Protein AF-A0A7Z9IED5-F1 (afdb_monomer_lite)

Foldseek 3Di:
DAEAPDQVCFQQADPVSLLVVLLVVLVPADAFGKYKHWAADCVVQAWDWDDDDQKTKTWHWADPDDFKTKIKIWIWGQDPVGIDIDIDIDMTGHDDPVSSVVSNVVSPKDFPDWCCVVVPPVRTTITMITRHHPDD

Secondary structure (DSSP, 8-state):
-EEE-SSGGGG--SHHHHHHHHHHHHHHSPTT-EEEEEEE-GGGSS-EEEEETTEEEEEEEEEEETTEEEEEEEEEEEETTEEEEEEEEEEEE---HHHHHHHHHHHT-EEEEE-TTTTTTSSEEEEEEEPPP---

pLDDT: mean 91.93, std 9.52, range [38.12, 98.06]

Sequence (136 aa):
MALCVFTVLLYLLDEEALEQSLEAAFRSLKSGGTLLIDIPSKALFRSSRSEKHDIDRHVTVEHANDAVFTYREKLTIRDEDGERTFTDEFQIRHWPVEKVVETLMKVGFQLEKNFSRELAGSGSQYLLMKKPGGGR

Radius of gyration: 18.07 Å; chains: 1; bounding box: 45×34×52 Å

Structure (mmCIF, N/CA/C/O backbone):
data_AF-A0A7Z9IED5-F1
#
_entry.id   AF-A0A7Z9IED5-F1
#
loop_
_atom_site.group_PDB
_atom_site.id
_atom_site.type_symbol
_atom_site.label_atom_id
_atom_site.label_alt_id
_atom_site.label_comp_id
_atom_site.label_asym_id
_atom_site.label_entity_id
_atom_site.label_seq_id
_atom_site.pdbx_PDB_ins_code
_atom_site.Cartn_x
_atom_site.Cartn_y
_atom_site.Cartn_z
_atom_site.occupancy
_atom_site.B_iso_or_equiv
_atom_site.auth_seq_id
_atom_site.auth_comp_id
_atom_site.auth_asym_id
_atom_site.auth_atom_id
_atom_site.pdbx_PDB_model_num
ATOM 1 N N . MET A 1 1 ? -13.007 -13.227 7.669 1.00 63.56 1 MET A N 1
ATOM 2 C CA . MET A 1 1 ? -11.589 -12.840 7.674 1.00 63.56 1 MET A CA 1
ATOM 3 C C . MET A 1 1 ? -11.374 -12.054 6.404 1.00 63.56 1 MET A C 1
ATOM 5 O O . MET A 1 1 ? -11.801 -12.535 5.363 1.00 63.56 1 MET A O 1
ATOM 9 N N . ALA A 1 2 ? -10.814 -10.857 6.510 1.00 68.00 2 ALA A N 1
ATOM 10 C CA . ALA A 1 2 ? -10.369 -10.072 5.369 1.00 68.00 2 ALA A CA 1
ATOM 11 C C . ALA A 1 2 ? -8.842 -10.017 5.405 1.00 68.00 2 ALA A C 1
ATOM 13 O O . ALA A 1 2 ? -8.243 -9.943 6.481 1.00 68.00 2 ALA A O 1
ATOM 14 N N . LEU A 1 3 ? -8.235 -10.088 4.229 1.00 72.69 3 LEU A N 1
ATOM 15 C CA . LEU A 1 3 ? -6.796 -10.046 4.055 1.00 72.69 3 LEU A CA 1
ATOM 16 C C . LEU A 1 3 ? -6.496 -8.855 3.147 1.00 72.69 3 LEU A C 1
ATOM 18 O O . LEU A 1 3 ? -6.760 -8.915 1.952 1.00 72.69 3 LEU A O 1
ATOM 22 N N . CYS A 1 4 ? -6.003 -7.767 3.732 1.00 66.81 4 CYS A N 1
ATOM 23 C CA . CYS A 1 4 ? -5.458 -6.633 2.992 1.00 66.81 4 CYS A CA 1
ATOM 24 C C . CYS A 1 4 ? -3.937 -6.758 3.044 1.00 66.81 4 CYS A C 1
ATOM 26 O O . CYS A 1 4 ? -3.250 -6.024 3.749 1.00 66.81 4 CYS A O 1
ATOM 28 N N . VAL A 1 5 ? -3.446 -7.802 2.385 1.00 63.12 5 VAL A N 1
ATOM 29 C CA . VAL A 1 5 ? -2.018 -8.009 2.165 1.00 63.12 5 VAL A CA 1
ATOM 30 C C . VAL A 1 5 ? -1.745 -7.818 0.685 1.00 63.12 5 VAL A C 1
ATOM 32 O O . VAL A 1 5 ? -2.679 -7.894 -0.116 1.00 63.12 5 VAL A O 1
ATOM 35 N N . PHE A 1 6 ? -0.480 -7.623 0.327 1.00 57.50 6 PHE A N 1
ATOM 36 C CA . PHE A 1 6 ? -0.058 -7.271 -1.032 1.00 57.50 6 PHE A CA 1
ATOM 37 C C . PHE A 1 6 ? -0.233 -5.779 -1.331 1.00 57.50 6 PHE A C 1
ATOM 39 O O . PHE A 1 6 ? -0.726 -5.389 -2.386 1.00 57.50 6 PHE A O 1
ATOM 46 N N . THR A 1 7 ? 0.164 -4.955 -0.356 1.00 68.25 7 THR A N 1
ATOM 47 C CA . THR A 1 7 ? 0.463 -3.529 -0.492 1.00 68.25 7 THR A CA 1
ATOM 48 C C . THR A 1 7 ? -0.653 -2.645 -1.051 1.00 68.25 7 THR A C 1
ATOM 50 O O . THR A 1 7 ? -0.404 -1.474 -1.288 1.00 68.25 7 THR A O 1
ATOM 53 N N . VAL A 1 8 ? -1.896 -3.129 -1.176 1.00 82.00 8 VAL A N 1
ATOM 54 C CA . VAL A 1 8 ? -3.036 -2.420 -1.800 1.00 82.00 8 VAL A CA 1
ATOM 55 C C . VAL A 1 8 ? -3.239 -1.000 -1.257 1.00 82.00 8 VAL A C 1
ATOM 57 O O . VAL A 1 8 ? -3.656 -0.097 -1.980 1.00 82.00 8 VAL A O 1
ATOM 60 N N . LEU A 1 9 ? -2.885 -0.784 0.009 1.00 90.75 9 LEU A N 1
ATOM 61 C CA . LEU A 1 9 ? -2.966 0.504 0.685 1.00 90.75 9 LEU A CA 1
ATOM 62 C C . LEU A 1 9 ? -2.176 1.628 -0.021 1.00 90.75 9 LEU A C 1
ATOM 64 O O . LEU A 1 9 ? -2.571 2.787 0.078 1.00 90.75 9 LEU A O 1
ATOM 68 N N . LEU A 1 10 ? -1.113 1.314 -0.775 1.00 92.94 10 LEU A N 1
ATOM 69 C CA . LEU A 1 10 ? -0.349 2.325 -1.523 1.00 92.94 10 LEU A CA 1
ATOM 70 C C . LEU A 1 10 ? -1.091 2.892 -2.735 1.00 92.94 10 LEU A C 1
ATOM 72 O O . LEU A 1 10 ? -0.717 3.959 -3.209 1.00 92.94 10 LEU A O 1
ATOM 76 N N . TYR A 1 11 ? -2.139 2.230 -3.227 1.00 93.31 11 TYR A N 1
ATOM 77 C CA . TYR A 1 11 ? -2.953 2.753 -4.330 1.00 93.31 11 TYR A CA 1
ATOM 78 C C . TYR A 1 11 ? -4.013 3.759 -3.861 1.00 93.31 11 TYR A C 1
ATOM 80 O O . TYR A 1 11 ? -4.672 4.391 -4.680 1.00 93.31 11 TYR A O 1
ATOM 88 N N . LEU A 1 12 ? -4.190 3.923 -2.546 1.00 94.69 12 LEU A N 1
ATOM 89 C CA . LEU A 1 12 ? -5.112 4.898 -1.967 1.00 94.69 12 LEU A CA 1
ATOM 90 C C . LEU A 1 12 ? -4.386 6.246 -1.888 1.00 94.69 12 LEU A C 1
ATOM 92 O O . LEU A 1 12 ? -3.553 6.459 -1.008 1.00 94.69 12 LEU A O 1
ATOM 96 N N . LEU A 1 13 ? -4.639 7.130 -2.855 1.00 95.25 13 LEU A N 1
ATOM 97 C CA . LEU A 1 13 ? -3.830 8.340 -3.074 1.00 95.25 13 LEU A CA 1
ATOM 98 C C . LEU A 1 13 ? -4.223 9.536 -2.192 1.00 95.25 13 LEU A C 1
ATOM 100 O O . LEU A 1 13 ? -3.461 10.503 -2.088 1.00 95.25 13 LEU A O 1
ATOM 104 N N . ASP A 1 14 ? -5.362 9.457 -1.511 1.00 95.12 14 ASP A N 1
ATOM 105 C CA . ASP A 1 14 ? -5.880 10.495 -0.625 1.00 95.12 14 ASP A CA 1
ATOM 106 C C . ASP A 1 14 ? -6.556 9.903 0.625 1.00 95.12 14 ASP A C 1
ATOM 108 O O . ASP A 1 14 ? -6.765 8.692 0.748 1.00 95.12 14 ASP A O 1
ATOM 112 N N . GLU A 1 15 ? -6.819 10.768 1.608 1.00 95.06 15 GLU A N 1
ATOM 113 C CA . GLU A 1 15 ? -7.350 10.348 2.910 1.00 95.06 15 GLU A CA 1
ATOM 114 C C . GLU A 1 15 ? -8.787 9.833 2.824 1.00 95.06 15 GLU A C 1
ATOM 116 O O . GLU A 1 15 ? -9.161 8.947 3.592 1.00 95.06 15 GLU A O 1
ATOM 121 N N . GLU A 1 16 ? -9.573 10.358 1.884 1.00 96.31 16 GLU A N 1
ATOM 122 C CA . GLU A 1 16 ? -10.957 9.947 1.677 1.00 96.31 16 GLU A CA 1
ATOM 123 C C . GLU A 1 16 ? -11.003 8.508 1.151 1.00 96.31 16 GLU A C 1
ATOM 125 O O . GLU A 1 16 ? -11.700 7.665 1.718 1.00 96.31 16 GLU A O 1
ATOM 130 N N . ALA A 1 17 ? -10.191 8.185 0.143 1.00 95.88 17 ALA A N 1
ATOM 131 C CA . ALA A 1 17 ? -10.049 6.835 -0.388 1.00 95.88 17 ALA A CA 1
ATOM 132 C C . ALA A 1 17 ? -9.534 5.848 0.671 1.00 95.88 17 ALA A C 1
ATOM 134 O O . ALA A 1 17 ? -10.008 4.706 0.731 1.00 95.88 17 ALA A O 1
ATOM 135 N N . LEU A 1 18 ? -8.596 6.274 1.531 1.00 95.94 18 LEU A N 1
ATOM 136 C CA . LEU A 1 18 ? -8.125 5.474 2.667 1.00 95.94 18 LEU A CA 1
ATOM 137 C C . LEU A 1 18 ? -9.276 5.147 3.626 1.00 95.94 18 LEU A C 1
ATOM 139 O O . LEU A 1 18 ? -9.506 3.978 3.940 1.00 95.94 18 LEU A O 1
ATOM 143 N N . GLU A 1 19 ? -10.011 6.164 4.072 1.00 96.88 19 GLU A N 1
ATOM 144 C CA . GLU A 1 19 ? -11.119 6.003 5.012 1.00 96.88 19 GLU A CA 1
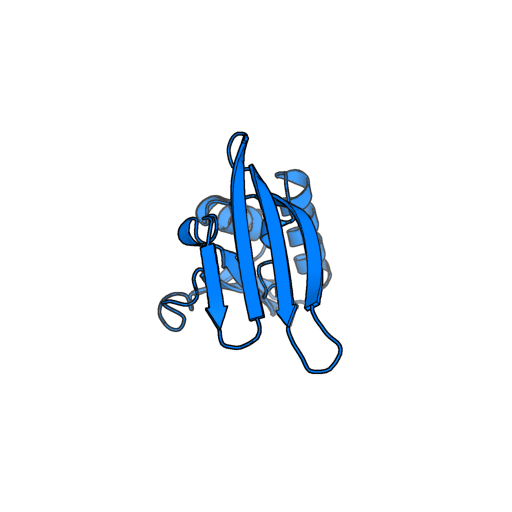ATOM 145 C C . GLU A 1 19 ? -12.239 5.137 4.426 1.00 96.88 19 GLU A C 1
ATOM 147 O O . GLU A 1 19 ? -12.605 4.126 5.028 1.00 96.88 19 GLU A O 1
ATOM 152 N N . GLN A 1 20 ? -12.710 5.443 3.214 1.00 96.94 20 GLN A N 1
ATOM 153 C CA . GLN A 1 20 ? -13.773 4.687 2.548 1.00 96.94 20 GLN A CA 1
ATOM 154 C C . GLN A 1 20 ? -13.403 3.212 2.341 1.00 96.94 20 GLN A C 1
ATOM 156 O O . GLN A 1 20 ? -14.245 2.326 2.527 1.00 96.94 20 GLN A O 1
ATOM 161 N N . SER A 1 21 ? -12.144 2.926 1.998 1.00 95.50 21 SER A N 1
ATOM 162 C CA . SER A 1 21 ? -11.663 1.550 1.820 1.00 95.50 21 SER A CA 1
ATOM 163 C C . SER A 1 21 ? -11.654 0.777 3.139 1.00 95.50 21 SER A C 1
ATOM 165 O O . SER A 1 21 ? -12.099 -0.374 3.198 1.00 95.50 21 SER A O 1
ATOM 167 N N . LEU A 1 22 ? -11.190 1.407 4.222 1.00 95.88 22 LEU A N 1
ATOM 168 C CA . LEU A 1 22 ? -11.168 0.794 5.550 1.00 95.88 22 LEU A CA 1
ATOM 169 C C . LEU A 1 22 ? -12.582 0.613 6.118 1.00 95.88 22 LEU A C 1
ATOM 171 O O . LEU A 1 22 ? -12.878 -0.430 6.706 1.00 95.88 22 LEU A O 1
ATOM 175 N N . GLU A 1 23 ? -13.490 1.559 5.878 1.00 96.75 23 GLU A N 1
ATOM 176 C CA . GLU A 1 23 ? -14.909 1.402 6.191 1.00 96.75 23 GLU A CA 1
ATOM 177 C C . GLU A 1 23 ? -15.550 0.247 5.423 1.00 96.75 23 GLU A C 1
ATOM 179 O O . GLU A 1 23 ? -16.294 -0.549 6.001 1.00 96.75 23 GLU A O 1
ATOM 184 N N . ALA A 1 24 ? -15.276 0.131 4.122 1.00 95.50 24 ALA A N 1
ATOM 185 C CA . ALA A 1 24 ? -15.789 -0.960 3.306 1.00 95.50 24 ALA A CA 1
ATOM 186 C C . ALA A 1 24 ? -15.302 -2.317 3.837 1.00 95.50 24 ALA A C 1
ATOM 188 O O . ALA A 1 24 ? -16.105 -3.248 3.979 1.00 95.50 24 ALA A O 1
ATOM 189 N N . ALA A 1 25 ? -14.026 -2.414 4.226 1.00 94.44 25 ALA A N 1
ATOM 190 C CA . ALA A 1 25 ? -13.483 -3.596 4.888 1.00 94.44 25 ALA A CA 1
ATOM 191 C C . ALA A 1 25 ? -14.206 -3.885 6.217 1.00 94.44 25 ALA A C 1
ATOM 193 O O . ALA A 1 25 ? -14.627 -5.019 6.461 1.00 94.44 25 ALA A O 1
ATOM 194 N N . PHE A 1 26 ? -14.427 -2.868 7.055 1.00 95.75 26 PHE A N 1
ATOM 195 C CA . PHE A 1 26 ? -15.143 -3.015 8.325 1.00 95.75 26 PHE A CA 1
ATOM 196 C C . PHE A 1 26 ? -16.588 -3.483 8.134 1.00 95.75 26 PHE A C 1
ATOM 198 O O . PHE A 1 26 ? -17.042 -4.406 8.818 1.00 95.75 26 PHE A O 1
ATOM 205 N N . ARG A 1 27 ? -17.329 -2.882 7.197 1.00 95.25 27 ARG A N 1
ATOM 206 C CA . ARG A 1 27 ? -18.719 -3.253 6.885 1.00 95.25 27 ARG A CA 1
ATOM 207 C C . ARG A 1 27 ? -18.822 -4.688 6.373 1.00 95.25 27 ARG A C 1
ATOM 209 O O . ARG A 1 27 ? -19.730 -5.403 6.786 1.00 95.25 27 ARG A O 1
ATOM 216 N N . SER A 1 28 ? -17.860 -5.121 5.562 1.00 94.44 28 SER A N 1
ATOM 217 C CA . SER A 1 28 ? -17.827 -6.467 4.973 1.00 94.44 28 SER A CA 1
ATOM 218 C C . SER A 1 28 ? -17.506 -7.571 5.986 1.00 94.44 28 SER A C 1
ATOM 220 O O . SER A 1 28 ? -17.812 -8.744 5.764 1.00 94.44 28 SER A O 1
ATOM 222 N N . LEU A 1 29 ? -16.894 -7.229 7.122 1.00 94.44 29 LEU A N 1
ATOM 223 C CA . LEU A 1 29 ? -16.613 -8.192 8.178 1.00 94.44 29 LEU A CA 1
ATOM 224 C C . LEU A 1 29 ? -17.848 -8.463 9.038 1.00 94.44 29 LEU A C 1
ATOM 226 O O . LEU A 1 29 ? -18.521 -7.552 9.526 1.00 94.44 29 LEU A O 1
ATOM 230 N N . LYS A 1 30 ? -18.096 -9.747 9.316 1.00 93.38 30 LYS A N 1
ATOM 231 C CA . LYS A 1 30 ? -19.015 -10.150 10.386 1.00 93.38 30 LYS A CA 1
ATOM 232 C C . LYS A 1 30 ? -18.521 -9.639 11.741 1.00 93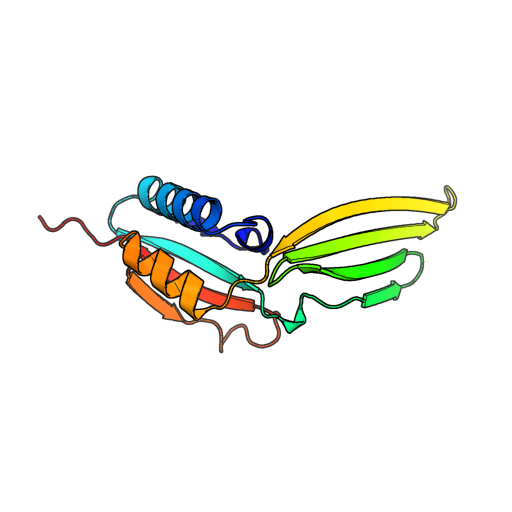.38 30 LYS A C 1
ATOM 234 O O . LYS A 1 30 ? -17.330 -9.387 11.929 1.00 93.38 30 LYS A O 1
ATOM 239 N N . SER A 1 31 ? -19.433 -9.535 12.700 1.00 93.62 31 SER A N 1
ATOM 240 C CA . SER A 1 31 ? -19.078 -9.215 14.082 1.00 93.62 31 SER A CA 1
ATOM 241 C C . SER A 1 31 ? -18.061 -10.219 14.648 1.00 93.62 31 SER A C 1
ATOM 243 O O . SER A 1 31 ? -18.145 -11.416 14.360 1.00 93.62 31 SER A O 1
ATOM 245 N N . GLY A 1 32 ? -17.059 -9.722 15.380 1.00 93.94 32 GLY A N 1
ATOM 246 C CA . GLY A 1 32 ? -15.912 -10.516 15.835 1.00 93.94 32 GLY A CA 1
ATOM 247 C C . GLY A 1 32 ? -14.926 -10.916 14.728 1.00 93.94 32 GLY A C 1
ATOM 248 O O . GLY A 1 32 ? -13.976 -11.647 14.996 1.00 93.94 32 GLY A O 1
ATOM 249 N N . GLY A 1 33 ? -15.150 -10.491 13.480 1.00 94.75 33 GLY A N 1
ATOM 250 C CA . GLY A 1 33 ? -14.266 -10.769 12.353 1.00 94.75 33 GLY A CA 1
ATOM 251 C C . GLY A 1 33 ? -12.956 -9.987 12.424 1.00 94.75 33 GLY A C 1
ATOM 252 O O . GLY A 1 33 ? -12.884 -8.925 13.036 1.00 94.75 33 GLY A O 1
ATOM 253 N N . THR A 1 34 ? -11.929 -10.503 11.756 1.00 95.75 34 THR A N 1
ATOM 254 C CA . THR A 1 34 ? -10.585 -9.917 11.743 1.00 95.75 34 THR A CA 1
ATOM 255 C C . THR A 1 34 ? -10.162 -9.450 10.351 1.00 95.75 34 THR A C 1
ATOM 257 O O . THR A 1 34 ? -10.569 -10.029 9.333 1.00 95.75 34 THR A O 1
ATOM 260 N N . LEU A 1 35 ? -9.333 -8.409 10.339 1.00 95.31 35 LEU A N 1
ATOM 261 C CA . LEU A 1 35 ? -8.604 -7.860 9.202 1.00 95.31 35 LEU A CA 1
ATOM 262 C C . LEU A 1 35 ? -7.109 -7.981 9.503 1.00 95.31 35 LEU A C 1
ATOM 264 O O . LEU A 1 35 ? -6.631 -7.376 10.456 1.00 95.31 35 LEU A O 1
ATOM 268 N N . LEU A 1 36 ? -6.372 -8.734 8.693 1.00 94.44 36 LEU A N 1
ATOM 269 C CA . LEU A 1 36 ? -4.912 -8.644 8.671 1.00 94.44 36 LEU A CA 1
ATOM 270 C C . LEU A 1 36 ? -4.523 -7.645 7.578 1.00 94.44 36 LEU A C 1
ATOM 272 O O . LEU A 1 36 ? -4.930 -7.823 6.428 1.00 94.44 36 LEU A O 1
ATOM 276 N N . ILE A 1 37 ? -3.779 -6.606 7.950 1.00 94.00 37 ILE A N 1
ATOM 277 C CA . ILE A 1 37 ? -3.359 -5.522 7.057 1.00 94.00 37 ILE A CA 1
ATOM 278 C C . ILE A 1 37 ? -1.838 -5.367 7.066 1.00 94.00 37 ILE A C 1
ATOM 280 O O . ILE A 1 37 ? -1.224 -5.405 8.137 1.00 94.00 37 ILE A O 1
ATOM 284 N N . ASP A 1 38 ? -1.244 -5.191 5.882 1.00 93.06 38 ASP A N 1
ATOM 285 C CA . ASP A 1 38 ? 0.148 -4.767 5.731 1.00 93.06 38 ASP A CA 1
ATOM 286 C C . ASP A 1 38 ? 0.244 -3.267 5.403 1.00 93.06 38 ASP A C 1
ATOM 288 O O . ASP A 1 38 ? -0.524 -2.739 4.600 1.00 93.06 38 ASP A O 1
ATOM 292 N N . ILE A 1 39 ? 1.166 -2.563 6.062 1.00 94.44 39 ILE A N 1
ATOM 293 C CA . ILE A 1 39 ? 1.421 -1.133 5.862 1.00 94.44 39 ILE A CA 1
ATOM 294 C C . ILE A 1 39 ? 2.848 -0.984 5.316 1.00 94.44 39 ILE A C 1
ATOM 296 O O . ILE A 1 39 ? 3.805 -1.182 6.078 1.00 94.44 39 ILE A O 1
ATOM 300 N N . PRO A 1 40 ? 3.008 -0.665 4.017 1.00 92.88 40 PRO A N 1
ATOM 301 C CA . PRO A 1 40 ? 4.310 -0.521 3.372 1.00 92.88 40 PRO A CA 1
ATOM 302 C C . PRO A 1 40 ? 5.197 0.511 4.068 1.00 92.88 40 PRO A C 1
ATOM 304 O O . PRO A 1 40 ? 4.802 1.659 4.263 1.00 92.88 40 PRO A O 1
ATOM 307 N N . SER A 1 41 ? 6.430 0.131 4.403 1.00 91.06 41 SER A N 1
ATOM 308 C CA . SER A 1 41 ? 7.412 1.094 4.905 1.00 91.06 41 SER A CA 1
ATOM 309 C C . SER A 1 41 ? 7.902 2.014 3.787 1.00 91.06 41 SER A C 1
ATOM 311 O O . SER A 1 41 ? 7.976 1.625 2.618 1.00 91.06 41 SER A O 1
ATOM 313 N N . LYS A 1 42 ? 8.361 3.216 4.152 1.00 89.75 42 LYS A N 1
ATOM 314 C CA . LYS A 1 42 ? 8.976 4.160 3.205 1.00 89.75 42 LYS A CA 1
ATOM 315 C C . LYS A 1 42 ? 10.158 3.565 2.425 1.00 89.75 42 LYS A C 1
ATOM 317 O O . LYS A 1 42 ? 10.438 4.005 1.318 1.00 89.75 42 LYS A O 1
ATOM 322 N N . ALA A 1 43 ? 10.826 2.539 2.960 1.00 88.31 43 ALA A N 1
ATOM 323 C CA . ALA A 1 43 ? 11.934 1.863 2.286 1.00 88.31 43 ALA A CA 1
ATOM 324 C C . ALA A 1 43 ? 11.523 1.133 0.991 1.00 88.31 43 ALA A C 1
ATOM 326 O O . ALA A 1 43 ? 12.395 0.827 0.179 1.00 88.31 43 ALA A O 1
ATOM 327 N N . LEU A 1 44 ? 10.227 0.866 0.786 1.00 87.44 44 LEU A N 1
ATOM 328 C CA . LEU A 1 44 ? 9.692 0.314 -0.463 1.00 87.44 44 LEU A CA 1
ATOM 329 C C . LEU A 1 44 ? 9.522 1.375 -1.566 1.00 87.44 44 LEU A C 1
ATOM 331 O O . LEU A 1 44 ? 9.449 1.027 -2.739 1.00 87.44 44 LEU A O 1
ATOM 335 N N . PHE A 1 45 ? 9.538 2.665 -1.218 1.00 91.31 45 PHE A N 1
ATOM 336 C CA . PHE A 1 45 ? 9.384 3.788 -2.149 1.00 91.31 45 PHE A CA 1
ATOM 337 C C . PHE A 1 45 ? 10.749 4.252 -2.667 1.00 91.31 45 PHE A C 1
ATOM 339 O O . PHE A 1 45 ? 11.146 5.405 -2.505 1.00 91.31 45 PHE A O 1
ATOM 346 N N . ARG A 1 46 ? 11.509 3.318 -3.243 1.00 92.12 46 ARG A N 1
ATOM 347 C CA . ARG A 1 46 ? 12.825 3.586 -3.832 1.00 92.12 46 ARG A CA 1
ATOM 348 C C . ARG A 1 46 ? 12.978 2.859 -5.156 1.00 92.12 46 ARG A C 1
ATOM 350 O O . ARG A 1 46 ? 12.525 1.724 -5.302 1.00 92.12 46 ARG A O 1
ATOM 357 N N . SER A 1 47 ? 13.677 3.495 -6.087 1.00 95.44 47 SER A N 1
ATOM 358 C CA . SER A 1 47 ? 14.070 2.864 -7.342 1.00 95.44 47 SER A CA 1
ATOM 359 C C . SER A 1 47 ? 14.921 1.622 -7.079 1.00 95.44 47 SER A C 1
ATOM 361 O O . SER A 1 47 ? 15.713 1.568 -6.133 1.00 95.44 47 SER A O 1
ATOM 363 N N . SER A 1 48 ? 14.761 0.612 -7.923 1.00 94.25 48 SER A N 1
ATOM 364 C CA . SER A 1 48 ? 15.523 -0.628 -7.839 1.00 94.25 48 SER A CA 1
ATOM 365 C C . SER A 1 48 ? 15.741 -1.212 -9.224 1.00 94.25 48 SER A C 1
ATOM 367 O O . SER A 1 48 ? 14.978 -0.969 -10.154 1.00 94.25 48 SER A O 1
ATOM 369 N N . ARG A 1 49 ? 16.800 -2.001 -9.366 1.00 94.69 49 ARG A N 1
ATOM 370 C CA . ARG A 1 49 ? 17.021 -2.819 -10.551 1.00 94.69 49 ARG A CA 1
ATOM 371 C C . ARG A 1 49 ? 17.400 -4.213 -10.101 1.00 94.69 49 ARG A C 1
ATOM 373 O O . ARG A 1 49 ? 18.186 -4.366 -9.167 1.00 94.69 49 ARG A O 1
ATOM 380 N N . SER A 1 50 ? 16.842 -5.213 -10.754 1.00 93.25 50 SER A N 1
ATOM 381 C CA . SER A 1 50 ? 17.242 -6.597 -10.567 1.00 93.25 50 SER A CA 1
ATOM 382 C C . SER A 1 50 ? 17.417 -7.236 -11.927 1.00 93.25 50 SER A C 1
ATOM 384 O O . SER A 1 50 ? 16.472 -7.287 -12.708 1.00 93.25 50 SER A O 1
ATOM 386 N N . GLU A 1 51 ? 18.610 -7.753 -12.163 1.00 91.62 51 GLU A N 1
ATOM 387 C CA . GLU A 1 51 ? 18.946 -8.513 -13.353 1.00 91.62 51 GLU A CA 1
ATOM 388 C C . GLU A 1 51 ? 19.229 -9.948 -12.914 1.00 91.62 51 GLU A C 1
ATOM 390 O O . GLU A 1 51 ? 20.068 -10.192 -12.041 1.00 91.62 51 GLU A O 1
ATOM 395 N N . LYS A 1 52 ? 18.457 -10.897 -13.440 1.00 89.75 52 LYS A N 1
ATOM 396 C CA . LYS A 1 52 ? 18.610 -12.323 -13.152 1.00 89.75 52 LYS A CA 1
ATOM 397 C C . LYS A 1 52 ? 18.361 -13.119 -14.419 1.00 89.75 52 LYS A C 1
ATOM 399 O O . LYS A 1 52 ? 17.220 -13.204 -14.865 1.00 89.75 52 LYS A O 1
ATOM 404 N N . HIS A 1 53 ? 19.414 -13.773 -14.906 1.00 88.19 53 HIS A N 1
ATOM 405 C CA . HIS A 1 53 ? 19.388 -14.554 -16.142 1.00 88.19 53 HIS A CA 1
ATOM 406 C C . HIS A 1 53 ? 18.807 -13.709 -17.286 1.00 88.19 53 HIS A C 1
ATOM 408 O O . HIS A 1 53 ? 19.329 -12.648 -17.617 1.00 88.19 53 HIS A O 1
ATOM 414 N N . ASP A 1 54 ? 17.673 -14.159 -17.793 1.00 93.75 54 ASP A N 1
ATOM 415 C CA . ASP A 1 54 ? 16.940 -13.653 -18.934 1.00 93.75 54 ASP A CA 1
ATOM 416 C C . ASP A 1 54 ? 15.964 -12.527 -18.584 1.00 93.75 54 ASP A C 1
ATOM 418 O O . ASP A 1 54 ? 15.246 -12.040 -19.452 1.00 93.75 54 ASP A O 1
ATOM 422 N N . ILE A 1 55 ? 15.913 -12.101 -17.318 1.00 95.38 55 ILE A N 1
ATOM 423 C CA . ILE A 1 55 ? 14.985 -11.078 -16.834 1.00 95.38 55 ILE A CA 1
ATOM 424 C C . ILE A 1 55 ? 15.761 -9.873 -16.296 1.00 95.38 55 ILE A C 1
ATOM 426 O O . ILE A 1 55 ? 16.483 -9.975 -15.302 1.00 95.38 55 ILE A O 1
ATOM 430 N N . ASP A 1 56 ? 15.549 -8.709 -16.908 1.00 96.06 56 ASP A N 1
ATOM 431 C CA . ASP A 1 56 ? 16.002 -7.405 -16.417 1.00 96.06 56 ASP A CA 1
ATOM 432 C C . ASP A 1 56 ? 14.789 -6.569 -16.015 1.00 96.06 56 ASP A C 1
ATOM 434 O O . ASP A 1 56 ? 13.952 -6.204 -16.839 1.00 96.06 56 ASP A O 1
ATOM 438 N N . ARG A 1 57 ? 14.679 -6.282 -14.721 1.00 96.62 57 ARG A N 1
ATOM 439 C CA . ARG A 1 57 ? 13.599 -5.488 -14.146 1.00 96.62 57 ARG A CA 1
ATOM 440 C C . ARG A 1 57 ? 14.161 -4.184 -13.618 1.00 96.62 57 ARG A C 1
ATOM 442 O O . ARG A 1 57 ? 15.000 -4.186 -12.716 1.00 96.62 57 ARG A O 1
ATOM 449 N N . HIS A 1 58 ? 13.639 -3.076 -14.117 1.00 97.19 58 HIS A N 1
ATOM 450 C CA . HIS A 1 58 ? 13.976 -1.734 -13.685 1.00 97.19 58 HIS A CA 1
ATOM 451 C C . HIS A 1 58 ? 12.736 -1.033 -13.140 1.00 97.19 58 HIS A C 1
ATOM 453 O O . HIS A 1 58 ? 11.735 -0.894 -13.836 1.00 97.19 58 HIS A O 1
ATOM 459 N N . VAL A 1 59 ? 12.813 -0.587 -11.893 1.00 96.75 59 VAL A N 1
ATOM 460 C CA . VAL A 1 59 ? 11.775 0.197 -11.233 1.00 96.75 59 VAL A CA 1
ATOM 461 C C . VAL A 1 59 ? 12.335 1.561 -10.887 1.00 96.75 59 VAL A C 1
ATOM 463 O O . VAL A 1 59 ? 13.352 1.662 -10.197 1.00 96.75 59 VAL A O 1
ATOM 466 N N . THR A 1 60 ? 11.612 2.596 -11.286 1.00 96.75 60 THR A N 1
ATOM 467 C CA . THR A 1 60 ? 11.878 3.979 -10.909 1.00 96.75 60 THR A CA 1
ATOM 468 C C . THR A 1 60 ? 10.744 4.474 -10.026 1.00 96.75 60 THR A C 1
ATOM 470 O O . THR A 1 60 ? 9.575 4.331 -10.372 1.00 96.75 60 THR A O 1
ATOM 473 N N . VAL A 1 61 ? 11.092 5.052 -8.878 1.00 95.88 61 VAL A N 1
ATOM 474 C CA . VAL A 1 61 ? 10.136 5.698 -7.976 1.00 95.88 61 VAL A CA 1
ATOM 475 C C . VAL A 1 61 ? 10.567 7.145 -7.794 1.00 95.88 61 VAL A C 1
ATOM 477 O O . VAL A 1 61 ? 11.621 7.417 -7.222 1.00 95.88 61 VAL A O 1
ATOM 480 N N . GLU A 1 62 ? 9.756 8.070 -8.293 1.00 95.38 62 GLU A N 1
ATOM 481 C CA . GLU A 1 62 ? 10.025 9.508 -8.248 1.00 95.38 62 GLU A CA 1
ATOM 482 C C . GLU A 1 62 ? 8.997 10.216 -7.375 1.00 95.38 62 GLU A C 1
ATOM 484 O O . GLU A 1 62 ? 7.811 9.906 -7.425 1.00 95.38 62 GLU A O 1
ATOM 489 N N . HIS A 1 63 ? 9.438 11.190 -6.582 1.00 91.94 63 HIS A N 1
ATOM 490 C CA . HIS A 1 63 ? 8.522 12.040 -5.827 1.00 91.94 63 HIS A CA 1
ATOM 491 C C . HIS A 1 63 ? 7.680 12.893 -6.784 1.00 91.94 63 HIS A C 1
ATOM 493 O O . HIS A 1 63 ? 8.232 13.666 -7.564 1.00 91.94 63 HIS A O 1
ATOM 499 N N . ALA A 1 64 ? 6.354 12.780 -6.689 1.00 88.00 64 ALA A N 1
ATOM 500 C CA . ALA A 1 64 ? 5.423 13.621 -7.439 1.00 88.00 64 ALA A CA 1
ATOM 501 C C . ALA A 1 64 ? 4.955 14.817 -6.593 1.00 88.00 64 ALA A C 1
ATOM 503 O O . ALA A 1 64 ? 4.957 15.953 -7.061 1.00 88.00 64 ALA A O 1
ATOM 504 N N . ASN A 1 65 ? 4.575 14.567 -5.336 1.00 87.12 65 ASN A N 1
ATOM 505 C CA . ASN A 1 65 ? 4.237 15.572 -4.320 1.00 87.12 65 ASN A CA 1
ATOM 506 C C . ASN A 1 65 ? 4.356 14.958 -2.908 1.00 87.12 65 ASN A C 1
ATOM 508 O O . ASN A 1 65 ? 4.742 13.795 -2.795 1.00 87.12 65 ASN A O 1
ATOM 512 N N . ASP A 1 66 ? 4.043 15.735 -1.860 1.00 83.81 66 ASP A N 1
ATOM 513 C CA . ASP A 1 66 ? 3.984 15.368 -0.430 1.00 83.81 66 ASP A CA 1
ATOM 514 C C . ASP A 1 66 ? 4.414 13.927 -0.103 1.00 83.81 66 ASP A C 1
ATOM 516 O O . ASP A 1 66 ? 5.570 13.658 0.235 1.00 83.81 66 ASP A O 1
ATOM 520 N N . ALA A 1 67 ? 3.467 12.993 -0.227 1.00 92.00 67 ALA A N 1
ATOM 521 C CA . ALA A 1 67 ? 3.638 11.573 0.042 1.00 92.00 67 ALA A CA 1
ATOM 522 C C . ALA A 1 67 ? 3.271 10.686 -1.161 1.00 92.00 67 ALA A C 1
ATOM 524 O O . ALA A 1 67 ? 3.182 9.468 -0.999 1.00 92.00 67 ALA A O 1
ATOM 525 N N . VAL A 1 68 ? 3.049 11.276 -2.342 1.00 95.44 68 VAL A N 1
ATOM 526 C CA . VAL A 1 68 ? 2.720 10.558 -3.580 1.00 95.44 68 VAL A CA 1
ATOM 527 C C . VAL A 1 68 ? 3.950 10.479 -4.476 1.00 95.44 68 VAL A C 1
ATOM 529 O O . VAL A 1 68 ? 4.690 11.446 -4.666 1.00 95.44 68 VAL A O 1
ATOM 532 N N . PHE A 1 69 ? 4.147 9.307 -5.056 1.00 95.88 69 PHE A N 1
ATOM 533 C CA . PHE A 1 69 ? 5.250 8.975 -5.931 1.00 95.88 69 PHE A CA 1
ATOM 534 C C . PHE A 1 69 ? 4.706 8.461 -7.254 1.00 95.88 69 PHE A C 1
ATOM 536 O O . PHE A 1 69 ? 3.674 7.789 -7.288 1.00 95.88 69 PHE A O 1
ATOM 543 N N . THR A 1 70 ? 5.428 8.728 -8.332 1.00 96.88 70 THR A N 1
ATOM 544 C CA . THR A 1 70 ? 5.208 8.049 -9.602 1.00 96.88 70 THR A CA 1
ATOM 545 C C . THR A 1 70 ? 6.078 6.803 -9.638 1.00 96.88 70 THR A C 1
ATOM 547 O O . THR A 1 70 ? 7.306 6.885 -9.569 1.00 96.88 70 THR A O 1
ATOM 550 N N . TYR A 1 71 ? 5.424 5.651 -9.717 1.00 96.12 71 TYR A N 1
ATOM 551 C CA . TYR A 1 71 ? 6.038 4.356 -9.943 1.00 96.12 71 TYR A CA 1
ATOM 552 C C . TYR A 1 71 ? 6.102 4.099 -11.444 1.00 96.12 71 TYR A C 1
ATOM 554 O O . TYR A 1 71 ? 5.089 4.206 -12.133 1.00 96.12 71 TYR A O 1
ATOM 562 N N . ARG A 1 72 ? 7.281 3.734 -11.943 1.00 97.31 72 ARG A N 1
ATOM 563 C CA . ARG A 1 72 ? 7.477 3.243 -13.307 1.00 97.31 72 ARG A CA 1
ATOM 564 C C . ARG A 1 72 ? 8.206 1.924 -13.263 1.00 97.31 72 ARG A C 1
ATOM 566 O O . ARG A 1 72 ? 9.227 1.806 -12.587 1.00 97.31 72 ARG A O 1
ATOM 573 N N . GLU A 1 73 ? 7.729 0.963 -14.030 1.00 97.00 73 GLU A N 1
ATOM 574 C CA . GLU A 1 73 ? 8.403 -0.309 -14.227 1.00 97.00 73 GLU A CA 1
ATOM 575 C C . GLU A 1 73 ? 8.712 -0.518 -15.700 1.00 97.00 73 GLU A C 1
ATOM 577 O O . GLU A 1 73 ? 7.892 -0.246 -16.572 1.00 97.00 73 GLU A O 1
ATOM 582 N N . LYS A 1 74 ? 9.913 -1.028 -15.962 1.00 97.62 74 LYS A N 1
ATOM 583 C CA . LYS A 1 74 ? 10.314 -1.618 -17.229 1.00 97.62 74 LYS A CA 1
ATOM 584 C C . LYS A 1 74 ? 10.835 -3.022 -16.949 1.00 97.62 74 LYS A C 1
ATOM 586 O O . LYS A 1 74 ? 11.811 -3.183 -16.220 1.00 97.62 74 LYS A O 1
ATOM 591 N N . LEU A 1 75 ? 10.201 -4.023 -17.541 1.00 96.94 75 LEU A N 1
ATOM 592 C CA . LEU A 1 75 ? 10.590 -5.425 -17.449 1.00 96.94 75 LEU A CA 1
ATOM 593 C C . LEU A 1 75 ? 10.964 -5.925 -18.840 1.00 96.94 75 LEU A C 1
ATOM 595 O O . LEU A 1 75 ? 10.126 -5.943 -19.738 1.00 96.94 75 LEU A O 1
ATOM 599 N N . THR A 1 76 ? 12.206 -6.349 -19.013 1.00 97.38 76 THR A N 1
ATOM 600 C CA . THR A 1 76 ? 12.688 -6.996 -20.231 1.00 97.38 76 THR A CA 1
ATOM 601 C C . THR A 1 76 ? 12.910 -8.481 -19.953 1.00 97.38 76 THR A C 1
ATOM 603 O O . THR A 1 76 ? 13.599 -8.832 -18.999 1.00 97.38 76 THR A O 1
ATOM 606 N N . ILE A 1 77 ? 12.324 -9.342 -20.786 1.00 96.56 77 ILE A N 1
ATOM 607 C CA . ILE A 1 77 ? 12.497 -10.800 -20.769 1.00 96.56 77 ILE A CA 1
ATOM 608 C C . ILE A 1 77 ? 13.168 -11.215 -22.082 1.00 96.56 77 ILE A C 1
ATOM 610 O O . ILE A 1 77 ? 12.746 -10.754 -23.143 1.00 96.56 77 ILE A O 1
ATOM 614 N N . ARG A 1 78 ? 14.197 -12.061 -22.016 1.00 95.88 78 ARG A N 1
ATOM 615 C CA . ARG A 1 78 ? 14.986 -12.538 -23.160 1.00 95.88 78 ARG A CA 1
ATOM 616 C C . ARG A 1 78 ? 14.995 -14.060 -23.203 1.00 95.88 78 ARG A C 1
ATOM 618 O O . ARG A 1 78 ? 15.728 -14.675 -22.450 1.00 95.88 78 ARG A O 1
ATOM 625 N N . ASP A 1 79 ? 14.214 -14.674 -24.077 1.00 92.62 79 ASP A N 1
ATOM 626 C CA . ASP A 1 79 ? 14.177 -16.135 -24.204 1.00 92.62 79 ASP A CA 1
ATOM 627 C C . ASP A 1 79 ? 14.317 -16.592 -25.662 1.00 92.62 79 ASP A C 1
ATOM 629 O O . ASP A 1 79 ? 14.739 -15.823 -26.528 1.00 92.62 79 ASP A O 1
ATOM 633 N N . GLU A 1 80 ? 14.018 -17.866 -25.930 1.00 93.38 80 GLU A N 1
ATOM 634 C CA . GLU A 1 80 ? 14.123 -18.477 -27.262 1.00 93.38 80 GLU A CA 1
ATOM 635 C C . GLU A 1 80 ? 13.242 -17.774 -28.311 1.00 93.38 80 GLU A C 1
ATOM 637 O O . GLU A 1 80 ? 13.597 -17.749 -29.490 1.00 93.38 80 GLU A O 1
ATOM 642 N N . ASP A 1 81 ? 12.147 -17.140 -27.881 1.00 91.50 81 ASP A N 1
ATOM 643 C CA . ASP A 1 81 ? 11.238 -16.374 -28.740 1.00 91.50 81 ASP A CA 1
ATOM 644 C C . ASP A 1 81 ? 11.713 -14.920 -28.959 1.00 91.50 81 ASP A C 1
ATOM 646 O O . ASP A 1 81 ? 11.069 -14.145 -29.674 1.00 91.50 81 ASP A O 1
ATOM 650 N N . GLY A 1 82 ? 12.840 -14.529 -28.353 1.00 93.06 82 GLY A N 1
ATOM 651 C CA . GLY A 1 82 ? 13.463 -13.214 -28.479 1.00 93.06 82 GLY A CA 1
ATOM 652 C C . GLY A 1 82 ? 13.275 -12.307 -27.259 1.00 93.06 82 GLY A C 1
ATOM 653 O O . GLY A 1 82 ? 12.959 -12.740 -26.152 1.00 93.06 82 GLY A O 1
ATOM 654 N N . GLU A 1 83 ? 13.510 -11.007 -27.455 1.00 96.06 83 GLU A N 1
ATOM 655 C CA . GLU A 1 83 ? 13.381 -10.001 -26.396 1.00 96.06 83 GLU A CA 1
ATOM 656 C C . GLU A 1 83 ? 11.975 -9.385 -26.382 1.00 96.06 83 GLU A C 1
ATOM 658 O O . GLU A 1 83 ? 11.497 -8.858 -27.388 1.00 96.06 83 GLU A O 1
ATOM 663 N N . ARG A 1 84 ? 11.327 -9.393 -25.214 1.00 97.00 84 ARG A N 1
ATOM 664 C CA . ARG A 1 84 ? 10.047 -8.716 -24.965 1.00 97.00 84 ARG A CA 1
ATOM 665 C C . ARG A 1 84 ? 10.202 -7.708 -23.837 1.00 97.00 84 ARG A C 1
ATOM 667 O O . ARG A 1 84 ? 10.764 -8.022 -22.792 1.00 97.00 84 ARG A O 1
ATOM 674 N N . THR A 1 85 ? 9.683 -6.500 -24.042 1.00 97.00 85 THR A N 1
ATOM 675 C CA . THR A 1 85 ? 9.691 -5.428 -23.039 1.00 97.00 85 THR A CA 1
ATOM 676 C C . THR A 1 85 ? 8.268 -5.058 -22.648 1.00 97.00 85 THR A C 1
ATOM 678 O O . THR A 1 85 ? 7.427 -4.813 -23.509 1.00 97.00 85 THR A O 1
ATOM 681 N N . PHE A 1 86 ? 8.035 -4.965 -21.344 1.00 96.69 86 PHE A N 1
ATOM 682 C CA . PHE A 1 86 ? 6.794 -4.515 -20.729 1.00 96.69 86 PHE A CA 1
ATOM 683 C C . PHE A 1 86 ? 7.068 -3.256 -19.916 1.00 96.69 86 PHE A C 1
ATOM 685 O O . PHE A 1 86 ? 8.117 -3.145 -19.276 1.00 96.69 86 PHE A O 1
ATOM 6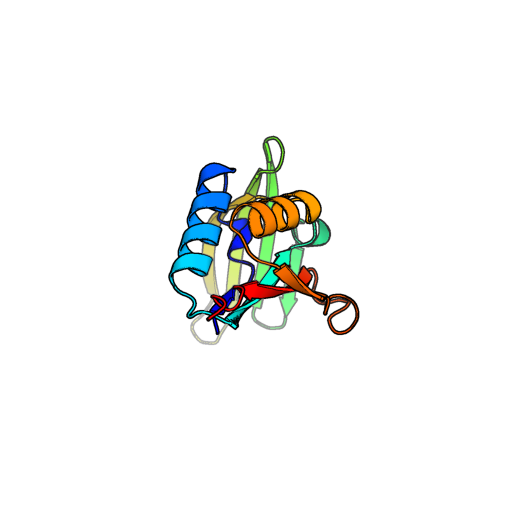92 N N . THR A 1 87 ? 6.131 -2.315 -19.935 1.00 97.31 87 THR A N 1
ATOM 693 C CA . THR A 1 87 ? 6.220 -1.081 -19.155 1.00 97.31 87 THR A CA 1
ATOM 694 C C . THR A 1 87 ? 4.901 -0.781 -18.473 1.00 97.31 87 THR A C 1
ATOM 696 O O . THR A 1 87 ? 3.852 -0.987 -19.082 1.00 97.31 87 THR A O 1
ATOM 699 N N . ASP A 1 88 ? 4.966 -0.247 -17.258 1.00 96.62 88 ASP A N 1
ATOM 700 C CA . ASP A 1 88 ? 3.802 0.241 -16.519 1.00 96.62 88 ASP A CA 1
ATOM 701 C C . ASP A 1 88 ? 4.146 1.531 -15.764 1.00 96.62 88 ASP A C 1
ATOM 703 O O . ASP A 1 88 ? 5.303 1.753 -15.389 1.00 96.62 88 ASP A O 1
ATOM 707 N N . GLU A 1 89 ? 3.147 2.385 -15.561 1.00 96.88 89 GLU A N 1
ATOM 708 C CA . GLU A 1 89 ? 3.269 3.647 -14.836 1.00 96.88 89 GLU A CA 1
ATOM 709 C C . GLU A 1 89 ? 1.987 3.949 -14.059 1.00 96.88 89 GLU A C 1
ATOM 711 O O . GLU A 1 89 ? 0.897 4.020 -14.624 1.00 96.88 89 GLU A O 1
ATOM 716 N N . PHE A 1 90 ? 2.126 4.188 -12.756 1.00 95.69 90 PHE A N 1
ATOM 717 C CA . PHE A 1 90 ? 1.015 4.583 -11.896 1.00 95.69 90 PHE A CA 1
ATOM 718 C C . PHE A 1 90 ? 1.499 5.360 -10.671 1.00 95.69 90 PHE A C 1
ATOM 720 O O . PHE A 1 90 ? 2.686 5.397 -10.344 1.00 95.69 90 PHE A O 1
ATOM 727 N N . GLN A 1 91 ? 0.564 6.008 -9.981 1.00 95.81 91 GLN A N 1
ATOM 728 C CA . GLN A 1 91 ? 0.854 6.716 -8.739 1.00 95.81 91 GLN A CA 1
ATOM 729 C C . GLN A 1 91 ? 0.696 5.803 -7.529 1.00 95.81 91 GLN A C 1
ATOM 731 O O . GLN A 1 91 ? -0.192 4.953 -7.480 1.00 95.81 91 GLN A O 1
ATOM 736 N N . ILE A 1 92 ? 1.557 6.019 -6.541 1.00 95.62 92 ILE A N 1
ATOM 737 C CA . ILE A 1 92 ? 1.557 5.305 -5.269 1.00 95.62 92 ILE A CA 1
ATOM 738 C C . ILE A 1 92 ? 1.723 6.297 -4.125 1.00 95.62 92 ILE A C 1
ATOM 740 O O . ILE A 1 92 ? 2.435 7.290 -4.262 1.00 95.62 92 ILE A O 1
ATOM 744 N N . ARG A 1 93 ? 1.111 6.036 -2.975 1.00 95.62 93 ARG A N 1
ATOM 745 C CA . ARG A 1 93 ? 1.205 6.887 -1.789 1.00 95.62 93 ARG A CA 1
ATOM 746 C C . ARG A 1 93 ? 1.818 6.149 -0.616 1.00 95.62 93 ARG A C 1
ATOM 748 O O . ARG A 1 93 ? 1.417 5.039 -0.274 1.00 95.62 93 ARG A O 1
ATOM 755 N N . HIS A 1 94 ? 2.766 6.805 0.039 1.00 95.44 94 HIS A N 1
ATOM 756 C CA . HIS A 1 94 ? 3.245 6.367 1.337 1.00 95.44 94 HIS A CA 1
ATOM 757 C C . HIS A 1 94 ? 2.310 6.877 2.432 1.00 95.44 94 HIS A C 1
ATOM 759 O O . HIS A 1 94 ? 2.108 8.083 2.584 1.00 95.44 94 HIS A O 1
ATOM 765 N N . TRP A 1 95 ? 1.809 5.959 3.250 1.00 95.31 95 TRP A N 1
ATOM 766 C CA . TRP A 1 95 ? 1.021 6.285 4.428 1.00 95.31 95 TRP A CA 1
ATOM 767 C C . TRP A 1 95 ? 1.844 6.073 5.699 1.00 95.31 95 TRP A C 1
ATOM 769 O O . TRP A 1 95 ? 2.358 4.972 5.903 1.00 95.31 95 TRP A O 1
ATOM 779 N N . PRO A 1 96 ? 1.961 7.087 6.579 1.00 95.00 96 PRO A N 1
ATOM 780 C CA . PRO A 1 96 ? 2.470 6.873 7.927 1.00 95.00 96 PRO A CA 1
ATOM 781 C C . PRO A 1 96 ? 1.633 5.814 8.643 1.00 95.00 96 PRO A C 1
ATOM 783 O O . PRO A 1 96 ? 0.403 5.816 8.549 1.00 95.00 96 PRO A O 1
ATOM 786 N N . VAL A 1 97 ? 2.292 4.919 9.371 1.00 94.50 97 VAL A N 1
ATOM 787 C CA . VAL A 1 97 ? 1.619 3.819 10.075 1.00 94.50 97 VAL A CA 1
ATOM 788 C C . VAL A 1 97 ? 0.624 4.363 11.089 1.00 94.50 97 VAL A C 1
ATOM 790 O O . VAL A 1 97 ? -0.486 3.852 11.196 1.00 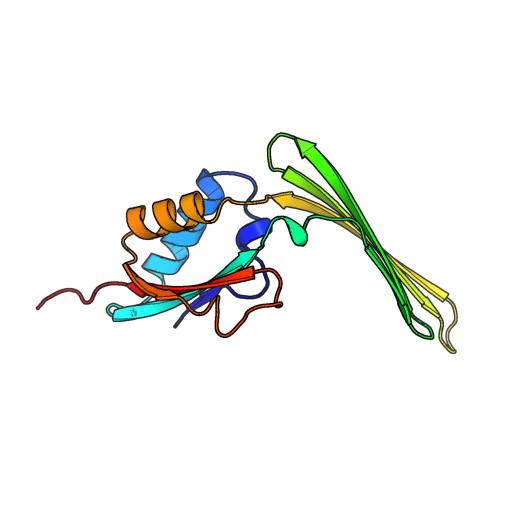94.50 97 VAL A O 1
ATOM 793 N N . GLU A 1 98 ? 0.998 5.438 11.775 1.00 95.56 98 GLU A N 1
ATOM 794 C CA . GLU A 1 98 ? 0.179 6.124 12.767 1.00 95.56 98 GLU A CA 1
ATOM 795 C C . GLU A 1 98 ? -1.139 6.589 12.142 1.00 95.56 98 GLU A C 1
ATOM 797 O O . GLU A 1 98 ? -2.203 6.295 12.677 1.00 95.56 98 GLU A O 1
ATOM 802 N N . LYS A 1 99 ? -1.082 7.188 10.944 1.00 96.31 99 LYS A N 1
ATOM 803 C CA . LYS A 1 99 ? -2.271 7.633 10.207 1.00 96.31 99 LYS A CA 1
ATOM 804 C C . LYS A 1 99 ? -3.196 6.465 9.864 1.00 96.31 99 LYS A C 1
ATOM 806 O O . LYS A 1 99 ? -4.403 6.563 10.055 1.00 96.31 99 LYS A O 1
ATOM 811 N N . VAL A 1 100 ? -2.647 5.349 9.378 1.00 96.62 100 VAL A N 1
ATOM 812 C CA . VAL A 1 100 ? -3.453 4.159 9.048 1.00 96.62 100 VAL A CA 1
ATOM 813 C C . VAL A 1 100 ? -4.106 3.576 10.303 1.00 96.62 100 VAL A C 1
ATOM 815 O O . VAL A 1 100 ? -5.285 3.223 10.274 1.00 96.62 100 VAL A O 1
ATOM 818 N N . VAL A 1 101 ? -3.365 3.494 11.412 1.00 97.12 101 VAL A N 1
ATOM 819 C CA . VAL A 1 101 ? -3.875 3.005 12.702 1.00 97.12 101 VAL A CA 1
ATOM 820 C C . VAL A 1 101 ? -4.978 3.914 13.240 1.00 97.12 101 VAL A C 1
ATOM 822 O O . VAL A 1 101 ? -6.028 3.413 13.640 1.00 97.12 101 VAL A O 1
ATOM 825 N N . GLU A 1 102 ? -4.783 5.232 13.202 1.00 98.00 102 GLU A N 1
ATOM 826 C CA . GLU A 1 102 ? -5.796 6.218 13.584 1.00 98.00 102 GLU A CA 1
ATOM 827 C C . GLU A 1 102 ? -7.079 6.046 12.765 1.00 98.00 102 GLU A C 1
ATOM 829 O O . GLU A 1 102 ? -8.164 5.963 13.341 1.00 98.00 102 GLU A O 1
ATOM 834 N N . THR A 1 103 ? -6.976 5.916 11.437 1.00 98.06 103 THR A N 1
ATOM 835 C CA . THR A 1 103 ? -8.147 5.710 10.572 1.00 98.06 103 THR A CA 1
ATOM 836 C C . THR A 1 103 ? -8.835 4.371 10.851 1.00 98.06 103 THR A C 1
ATOM 838 O O . THR A 1 103 ? -10.059 4.327 10.955 1.00 98.06 103 THR A O 1
ATOM 841 N N . LEU A 1 104 ? -8.085 3.280 11.045 1.00 97.25 104 LEU A N 1
ATOM 842 C CA . LEU A 1 104 ? -8.651 1.980 11.429 1.00 97.25 104 LEU A CA 1
ATOM 843 C C . LEU A 1 104 ? -9.452 2.076 12.737 1.00 97.25 104 LEU A C 1
ATOM 845 O O . LEU A 1 104 ? -10.569 1.559 12.820 1.00 97.25 104 LEU A O 1
ATOM 849 N N . MET A 1 105 ? -8.897 2.747 13.748 1.00 97.50 105 MET A N 1
ATOM 850 C CA . MET A 1 105 ? -9.568 2.954 15.032 1.00 97.50 105 MET A CA 1
ATOM 851 C C . MET A 1 105 ? -10.797 3.856 14.898 1.00 97.50 105 MET A C 1
ATOM 853 O O . MET A 1 105 ? -11.840 3.533 15.466 1.00 97.50 105 MET A O 1
ATOM 857 N N . LYS A 1 106 ? -10.711 4.933 14.105 1.00 97.88 106 LYS A N 1
ATOM 858 C CA . LYS A 1 106 ? -11.838 5.829 13.788 1.00 97.88 106 LYS A CA 1
ATOM 859 C C . LYS A 1 106 ? -13.007 5.066 13.155 1.00 97.88 106 LYS A C 1
ATOM 861 O O . LYS A 1 106 ? -14.150 5.283 13.539 1.00 97.88 106 LYS A O 1
ATOM 866 N N . VAL A 1 107 ? -12.716 4.136 12.242 1.00 96.94 107 VAL A N 1
ATOM 867 C CA . VAL A 1 107 ? -13.708 3.259 11.591 1.00 96.94 107 VAL A CA 1
ATOM 868 C C . VAL A 1 107 ? -14.333 2.245 12.567 1.00 96.94 107 VAL A C 1
ATOM 870 O O . VAL A 1 107 ? -15.425 1.731 12.322 1.00 96.94 107 VAL A O 1
ATOM 873 N N . GLY A 1 108 ? -13.674 1.965 13.693 1.00 97.31 108 GLY A N 1
ATOM 874 C CA . GLY A 1 108 ? -14.178 1.090 14.755 1.00 97.31 108 GLY A CA 1
ATOM 875 C C . GLY A 1 108 ? -13.449 -0.247 14.883 1.00 97.31 108 GLY A C 1
ATOM 876 O O . GLY A 1 108 ? -13.905 -1.123 15.623 1.00 97.31 108 GLY A O 1
ATOM 877 N N . PHE A 1 109 ? -12.327 -0.440 14.185 1.00 97.44 109 PHE A N 1
ATOM 878 C CA . PHE A 1 109 ? -11.451 -1.580 14.444 1.00 97.44 109 PHE A CA 1
ATOM 879 C C . PHE A 1 109 ? -10.709 -1.435 15.779 1.00 97.44 109 PHE A C 1
ATOM 881 O O . PHE A 1 109 ? -10.419 -0.338 16.247 1.00 97.44 109 PHE A O 1
ATOM 888 N N . GLN A 1 110 ? -10.325 -2.570 16.357 1.00 97.44 110 GLN A N 1
ATOM 889 C CA . GLN A 1 110 ? -9.445 -2.652 17.520 1.00 97.44 110 GLN A CA 1
ATOM 890 C C . GLN A 1 110 ? -8.184 -3.434 17.160 1.00 97.44 110 GLN A C 1
ATOM 892 O O . GLN A 1 110 ? -8.274 -4.460 16.487 1.00 97.44 110 GLN A O 1
ATOM 897 N N . LEU A 1 111 ? -7.015 -2.975 17.604 1.00 96.94 111 LEU A N 1
ATOM 898 C CA . LEU A 1 111 ? -5.776 -3.729 17.425 1.00 96.94 111 LEU A CA 1
ATOM 899 C C . LEU A 1 111 ? -5.819 -4.994 18.291 1.00 96.94 111 LEU A C 1
ATOM 901 O O . LEU A 1 111 ? -5.915 -4.911 19.512 1.00 96.94 111 LEU A O 1
ATOM 905 N N . GLU A 1 112 ? -5.735 -6.161 17.658 1.00 96.56 112 GLU A N 1
ATOM 906 C CA . GLU A 1 112 ? -5.695 -7.459 18.339 1.00 96.56 112 GLU A CA 1
ATOM 907 C C . GLU A 1 112 ? -4.256 -7.954 18.494 1.00 96.56 112 GLU A C 1
ATOM 909 O O . GLU A 1 112 ? -3.878 -8.431 19.563 1.00 96.56 112 GLU A O 1
ATOM 914 N N . LYS A 1 113 ? -3.432 -7.821 17.447 1.00 96.88 113 LYS A N 1
ATOM 915 C CA . LYS A 1 113 ? -2.015 -8.203 17.499 1.00 96.88 113 LYS A CA 1
ATOM 916 C C . LYS A 1 113 ? -1.172 -7.434 16.479 1.00 96.88 113 LYS A C 1
ATOM 918 O O . LYS A 1 113 ? -1.622 -7.168 15.372 1.00 96.88 113 LYS A O 1
ATOM 923 N N . ASN A 1 114 ? 0.076 -7.131 16.831 1.00 96.25 114 ASN A N 1
ATOM 924 C CA . ASN A 1 114 ? 1.095 -6.637 15.904 1.00 96.25 114 ASN A CA 1
ATOM 925 C C . ASN A 1 114 ? 2.069 -7.780 15.570 1.00 96.25 114 ASN A C 1
ATOM 927 O O . ASN A 1 114 ? 2.679 -8.338 16.478 1.00 96.25 114 ASN A O 1
ATOM 931 N N . PHE A 1 115 ? 2.188 -8.122 14.286 1.00 95.62 115 PHE A N 1
ATOM 932 C CA . PHE A 1 115 ? 3.056 -9.178 13.747 1.00 95.62 115 PHE A CA 1
ATOM 933 C C . PHE A 1 115 ? 4.326 -8.636 13.072 1.00 95.62 115 PHE A C 1
ATOM 935 O O . PHE A 1 115 ? 5.083 -9.388 12.459 1.00 95.62 115 PHE A O 1
ATOM 942 N N . SER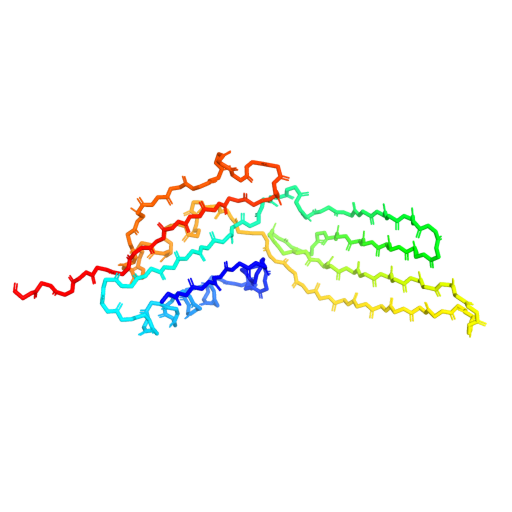 A 1 116 ? 4.579 -7.328 13.151 1.00 93.00 116 SER A N 1
ATOM 943 C CA . SER A 1 116 ? 5.689 -6.681 12.435 1.00 93.00 116 SER A CA 1
ATOM 944 C C . SER A 1 116 ? 7.063 -7.198 12.865 1.00 93.00 116 SER A C 1
ATOM 946 O O . SER A 1 116 ? 8.010 -7.135 12.088 1.00 93.00 116 SER A O 1
ATOM 948 N N . ARG A 1 117 ? 7.186 -7.722 14.093 1.00 94.06 117 ARG A N 1
ATOM 949 C CA . ARG A 1 117 ? 8.431 -8.330 14.574 1.00 94.06 117 ARG A CA 1
ATOM 950 C C . ARG A 1 117 ? 8.629 -9.724 13.988 1.00 94.06 117 ARG A C 1
ATOM 952 O O . ARG A 1 117 ? 9.726 -10.041 13.544 1.00 94.06 117 ARG A O 1
ATOM 959 N N . GLU A 1 118 ? 7.584 -10.546 13.990 1.00 94.06 118 GLU A N 1
ATOM 960 C CA . GLU A 1 118 ? 7.602 -11.890 13.412 1.00 94.06 118 GLU A CA 1
ATOM 961 C C . GLU A 1 118 ? 7.820 -11.860 11.893 1.00 94.06 118 GLU A C 1
ATOM 963 O O . GLU A 1 118 ? 8.413 -12.782 11.340 1.00 94.06 118 GLU A O 1
ATOM 968 N N . LEU A 1 119 ? 7.383 -10.784 11.234 1.00 89.19 119 LEU A N 1
ATOM 969 C CA . LEU A 1 119 ? 7.513 -10.562 9.792 1.00 89.19 119 LEU A CA 1
ATOM 970 C C . LEU A 1 119 ? 8.552 -9.482 9.450 1.00 89.19 119 LEU A C 1
ATOM 972 O O . LEU A 1 119 ? 8.463 -8.825 8.408 1.00 89.19 119 LEU A O 1
ATOM 976 N N . ALA A 1 120 ? 9.542 -9.284 10.321 1.00 89.31 120 ALA A N 1
ATOM 977 C CA . ALA A 1 120 ? 10.617 -8.330 10.087 1.00 89.31 120 ALA A CA 1
ATOM 978 C C . ALA A 1 120 ? 11.379 -8.649 8.784 1.00 89.31 120 ALA A C 1
ATOM 980 O O . ALA A 1 120 ? 11.616 -9.806 8.447 1.00 89.31 120 ALA A O 1
ATOM 981 N N . GLY A 1 121 ? 11.771 -7.608 8.045 1.00 86.19 121 GLY A N 1
ATOM 982 C CA . GLY A 1 121 ? 12.478 -7.739 6.761 1.00 86.19 121 GLY A CA 1
ATOM 983 C C . GLY A 1 121 ? 11.572 -7.864 5.530 1.00 86.19 121 GLY A C 1
ATOM 984 O O . GLY A 1 121 ? 12.062 -7.754 4.412 1.00 86.19 121 GLY A O 1
ATOM 985 N N . SER A 1 122 ? 10.258 -8.001 5.715 1.00 86.19 122 SER A N 1
ATOM 986 C CA . SER A 1 122 ? 9.264 -8.015 4.626 1.00 86.19 122 SER A CA 1
ATOM 987 C C . SER A 1 122 ? 9.064 -6.662 3.929 1.00 86.19 122 SER A C 1
ATOM 989 O O . SER A 1 122 ? 8.488 -6.607 2.848 1.00 86.19 122 SER A O 1
ATOM 991 N N . GLY A 1 123 ? 9.517 -5.566 4.545 1.00 88.75 123 GLY A N 1
ATOM 992 C CA . GLY A 1 123 ? 9.321 -4.206 4.036 1.00 88.75 123 GLY A CA 1
ATOM 993 C C . GLY A 1 123 ? 8.004 -3.544 4.455 1.00 88.75 123 GLY A C 1
ATOM 994 O O . GLY A 1 123 ? 7.817 -2.372 4.131 1.00 88.75 123 GLY A O 1
ATOM 995 N N . SER A 1 124 ? 7.152 -4.225 5.228 1.00 92.31 124 SER A N 1
ATOM 996 C CA . SER A 1 124 ? 5.882 -3.693 5.748 1.00 92.31 124 SER A CA 1
ATOM 997 C C . SER A 1 124 ? 5.742 -3.931 7.257 1.00 92.31 124 SER A C 1
ATOM 999 O O . SER A 1 124 ? 6.389 -4.810 7.830 1.00 92.31 124 SER A O 1
ATOM 1001 N N . GLN A 1 125 ? 4.868 -3.161 7.903 1.00 93.06 125 GLN A N 1
ATOM 1002 C CA . GLN A 1 125 ? 4.313 -3.507 9.214 1.00 93.06 125 GLN A CA 1
ATOM 1003 C C . GLN A 1 125 ? 3.051 -4.350 9.038 1.00 93.06 125 GLN A C 1
ATOM 1005 O O . GLN A 1 125 ? 2.288 -4.104 8.113 1.00 93.06 125 GLN A O 1
ATOM 1010 N N . TYR A 1 126 ? 2.815 -5.318 9.923 1.00 94.81 126 TYR A N 1
ATOM 1011 C CA . TYR A 1 126 ? 1.668 -6.226 9.846 1.00 94.81 126 TYR A CA 1
ATOM 1012 C C . TYR A 1 126 ? 0.827 -6.133 11.109 1.00 94.81 126 TYR A C 1
ATOM 1014 O O . TYR A 1 126 ? 1.298 -6.460 12.201 1.00 94.81 126 TYR A O 1
ATOM 1022 N N . LEU A 1 127 ? -0.430 -5.722 10.958 1.00 95.44 127 LEU A N 1
ATOM 1023 C CA . LEU A 1 127 ? -1.363 -5.534 12.064 1.00 95.44 127 LEU A CA 1
ATOM 1024 C C . LEU A 1 127 ? -2.589 -6.424 11.876 1.00 95.44 127 LEU A C 1
ATOM 1026 O O . LEU A 1 127 ? -3.203 -6.454 10.812 1.00 95.44 127 LEU A O 1
ATOM 1030 N N . LEU A 1 128 ? -2.958 -7.141 12.931 1.00 96.31 128 LEU A N 1
ATOM 1031 C CA . LEU A 1 128 ? -4.222 -7.852 13.025 1.00 96.31 128 LEU A CA 1
ATOM 1032 C C . LEU A 1 128 ? -5.213 -6.980 13.785 1.00 96.31 128 LEU A C 1
ATOM 1034 O O . LEU A 1 128 ? -5.048 -6.714 14.976 1.00 96.31 128 LEU A O 1
ATOM 1038 N N . MET A 1 129 ? -6.247 -6.564 13.073 1.00 96.69 129 MET A N 1
ATOM 1039 C CA . MET A 1 129 ? -7.330 -5.726 13.552 1.00 96.69 129 MET A CA 1
ATOM 1040 C C . MET A 1 129 ? -8.599 -6.559 13.712 1.00 96.69 129 MET A C 1
ATOM 1042 O O . MET A 1 129 ? -8.865 -7.474 12.933 1.00 96.69 129 MET A O 1
ATOM 1046 N N . LYS A 1 130 ? -9.426 -6.211 14.690 1.00 96.69 130 LYS A N 1
ATOM 1047 C CA . LYS A 1 130 ? -10.668 -6.906 15.015 1.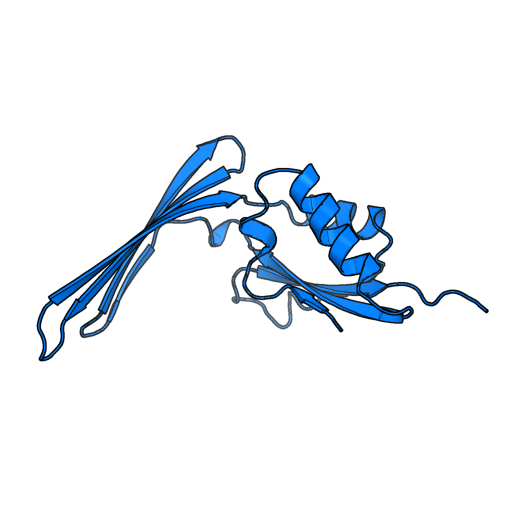00 96.69 130 LYS A CA 1
ATOM 1048 C C . LYS A 1 130 ? -11.849 -5.961 14.943 1.00 96.69 130 LYS A C 1
ATOM 1050 O O . LYS A 1 130 ? -11.809 -4.860 15.485 1.00 96.69 130 LYS A O 1
ATOM 1055 N N . LYS A 1 131 ? -12.920 -6.412 14.297 1.00 96.50 131 LYS A N 1
ATOM 1056 C CA . LYS A 1 131 ? -14.241 -5.804 14.407 1.00 96.50 131 LYS A CA 1
ATOM 1057 C C . LYS A 1 131 ? -14.874 -6.276 15.716 1.00 96.50 131 LYS A C 1
ATOM 1059 O O . LYS A 1 131 ? -15.038 -7.491 15.875 1.00 96.50 131 LYS A O 1
ATOM 1064 N N . PRO A 1 132 ? -15.249 -5.371 16.633 1.00 93.38 132 PRO A N 1
ATOM 1065 C CA . PRO A 1 132 ? -15.845 -5.759 17.902 1.00 93.38 132 PRO A CA 1
ATOM 1066 C C . PRO A 1 132 ? -17.042 -6.707 17.739 1.00 93.38 132 PRO A C 1
ATOM 1068 O O . PRO A 1 132 ? -17.816 -6.648 16.771 1.00 93.38 132 PRO A O 1
ATOM 1071 N N . GLY A 1 133 ? -17.177 -7.617 18.703 1.00 83.81 133 GLY A N 1
ATOM 1072 C CA . GLY A 1 133 ? -18.411 -8.362 18.913 1.00 83.81 133 GLY A CA 1
ATOM 1073 C C . GLY A 1 133 ? -19.516 -7.370 19.274 1.00 83.81 133 GLY A C 1
ATOM 1074 O O . GLY A 1 133 ? -19.328 -6.598 20.208 1.00 83.81 133 GLY A O 1
ATOM 1075 N N . GLY A 1 134 ? -20.641 -7.354 18.560 1.00 67.75 134 GLY A N 1
ATOM 1076 C CA . GLY A 1 134 ? -21.833 -6.685 19.064 1.00 67.75 134 GLY A CA 1
ATOM 1077 C C . GLY A 1 134 ? -22.214 -7.406 20.348 1.00 67.75 134 GLY A C 1
ATOM 1078 O O . GLY A 1 134 ? -22.524 -8.596 20.293 1.00 67.75 134 GLY A O 1
ATOM 1079 N N . GLY A 1 135 ? -22.092 -6.730 21.490 1.00 48.53 135 GLY A N 1
ATOM 1080 C CA . GLY A 1 135 ? -22.554 -7.278 22.758 1.00 48.53 135 GLY A CA 1
ATOM 1081 C C . GLY A 1 135 ? -24.024 -7.664 22.618 1.00 48.53 135 GLY A C 1
ATOM 1082 O O . GLY A 1 135 ? -24.833 -6.854 22.165 1.00 48.53 135 GLY A O 1
ATOM 1083 N N . ARG A 1 136 ? -24.340 -8.917 22.939 1.00 38.12 136 ARG A N 1
ATOM 1084 C CA . ARG A 1 136 ? -25.668 -9.272 23.431 1.00 38.12 136 ARG A CA 1
ATOM 1085 C C . ARG A 1 136 ? -25.644 -9.139 24.940 1.00 38.12 136 ARG A C 1
ATOM 1087 O O . ARG A 1 136 ? -24.608 -9.541 25.516 1.00 38.12 136 ARG A O 1
#